Protein AF-A0A2E8U8K8-F1 (afdb_monomer)

Secondary structure (DSSP, 8-state):
---------------SSHHHHHHHHHHHHHHHHHHHHHHHHHHHHHHHHHTTSS-HHHHTSPPPHHHHHHHHHHHHHHHHHHHHGGGT------S--

Structure (mmCIF, N/CA/C/O backbone):
data_AF-A0A2E8U8K8-F1
#
_entry.id   AF-A0A2E8U8K8-F1
#
loop_
_atom_site.group_PDB
_atom_site.id
_atom_site.type_symbol
_atom_site.label_atom_id
_atom_site.label_alt_id
_atom_site.label_comp_id
_atom_site.label_asym_id
_atom_site.label_entity_id
_atom_site.label_seq_id
_atom_site.pdbx_PDB_ins_code
_atom_site.Cartn_x
_atom_site.Cartn_y
_atom_site.Cartn_z
_atom_site.occupancy
_atom_site.B_iso_or_equiv
_atom_site.auth_seq_id
_atom_site.auth_comp_id
_atom_site.auth_asym_id
_atom_site.auth_atom_id
_atom_site.pdbx_PDB_model_num
ATOM 1 N N . MET A 1 1 ? 17.639 -41.175 -16.776 1.00 39.81 1 MET A N 1
ATOM 2 C CA . MET A 1 1 ? 18.263 -39.875 -16.456 1.00 39.81 1 MET A CA 1
ATOM 3 C C . MET A 1 1 ? 17.479 -38.840 -17.248 1.00 39.81 1 MET A C 1
ATOM 5 O O . MET A 1 1 ? 17.801 -38.583 -18.397 1.00 39.81 1 MET A O 1
ATOM 9 N N . GLU A 1 2 ? 16.339 -38.408 -16.706 1.00 40.66 2 GLU A N 1
ATOM 10 C CA . GLU A 1 2 ? 15.450 -37.456 -17.380 1.00 40.66 2 GLU A CA 1
ATOM 11 C C . GLU A 1 2 ? 16.049 -36.059 -17.270 1.00 40.66 2 GLU A C 1
ATOM 13 O O . GLU A 1 2 ? 16.239 -35.513 -16.181 1.00 40.66 2 GLU A O 1
ATOM 18 N N . THR A 1 3 ? 16.407 -35.507 -18.421 1.00 42.56 3 THR A N 1
ATOM 19 C CA . THR A 1 3 ? 16.831 -34.127 -18.594 1.00 42.56 3 THR A CA 1
ATOM 20 C C . THR A 1 3 ? 15.676 -33.217 -18.194 1.00 42.56 3 THR A C 1
ATOM 22 O O . THR A 1 3 ? 14.700 -33.062 -18.924 1.00 42.56 3 THR A O 1
ATOM 25 N N . LYS A 1 4 ? 15.800 -32.619 -17.005 1.00 45.91 4 LYS A N 1
ATOM 26 C CA . LYS A 1 4 ? 15.042 -31.445 -16.567 1.00 45.91 4 LYS A CA 1
ATOM 27 C C . LYS A 1 4 ? 15.133 -30.391 -17.673 1.00 45.91 4 LYS A C 1
ATOM 29 O O . LYS A 1 4 ? 16.108 -29.648 -17.745 1.00 45.91 4 LYS A O 1
ATOM 34 N N . ASN A 1 5 ? 14.123 -30.335 -18.533 1.00 48.88 5 ASN A N 1
ATOM 35 C CA . ASN A 1 5 ? 13.868 -29.171 -19.359 1.00 48.88 5 ASN A CA 1
ATOM 36 C C . ASN A 1 5 ? 13.309 -28.127 -18.391 1.00 48.88 5 ASN A C 1
ATOM 38 O O . ASN A 1 5 ? 12.100 -28.013 -18.188 1.00 48.88 5 ASN A O 1
ATOM 42 N N . ILE A 1 6 ? 14.223 -27.479 -17.663 1.00 49.44 6 ILE A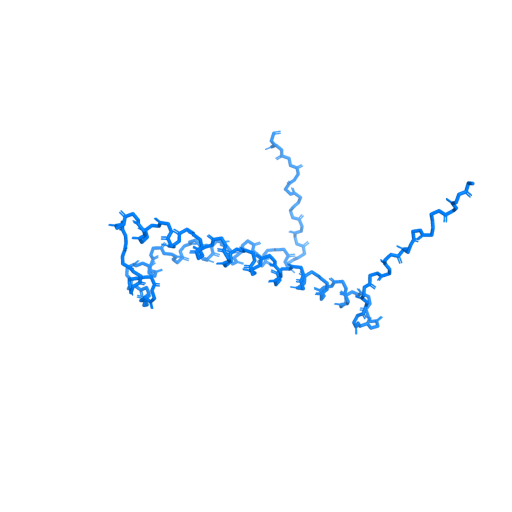 N 1
ATOM 43 C CA . ILE A 1 6 ? 13.939 -26.207 -17.024 1.00 49.44 6 ILE A CA 1
ATOM 44 C C . ILE A 1 6 ? 13.562 -25.344 -18.214 1.00 49.44 6 ILE A C 1
ATOM 46 O O . ILE A 1 6 ? 14.431 -24.931 -18.976 1.00 49.44 6 ILE A O 1
ATOM 50 N N . LEU A 1 7 ? 12.259 -25.174 -18.429 1.00 50.12 7 LEU A N 1
ATOM 51 C CA . LEU A 1 7 ? 11.752 -23.996 -19.094 1.00 50.12 7 LEU A CA 1
ATOM 52 C C . LEU A 1 7 ? 12.480 -22.859 -18.385 1.00 50.12 7 LEU A C 1
ATOM 54 O O . LEU A 1 7 ? 12.167 -22.539 -17.238 1.00 50.12 7 LEU A O 1
ATOM 58 N N . GLU A 1 8 ? 13.540 -22.347 -19.010 1.00 51.22 8 GLU A N 1
ATOM 59 C CA . GLU A 1 8 ? 13.961 -20.981 -18.794 1.00 51.22 8 GLU A CA 1
ATOM 60 C C . GLU A 1 8 ? 12.657 -20.221 -18.955 1.00 51.22 8 GLU A C 1
ATOM 62 O O . GLU A 1 8 ? 12.132 -20.122 -20.067 1.00 51.22 8 GLU A O 1
ATOM 67 N N . ASN A 1 9 ? 12.035 -19.860 -17.829 1.00 51.88 9 ASN 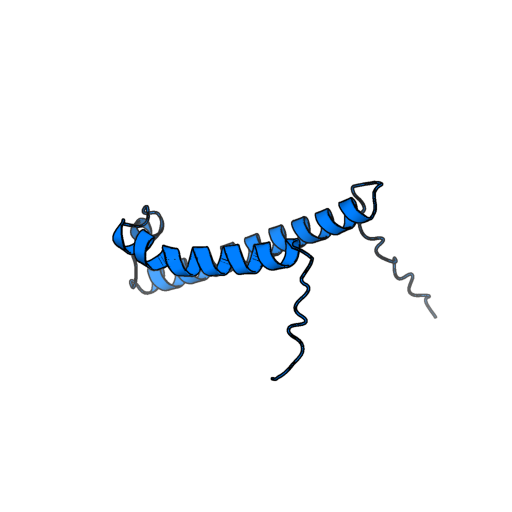A N 1
ATOM 68 C CA . ASN A 1 9 ? 10.875 -18.996 -17.816 1.00 51.88 9 ASN A CA 1
ATOM 69 C C . ASN A 1 9 ? 11.404 -17.708 -18.422 1.00 51.88 9 ASN A C 1
ATOM 71 O O . ASN A 1 9 ? 11.947 -16.869 -17.708 1.00 51.88 9 ASN A O 1
ATOM 75 N N . LYS A 1 10 ? 11.353 -17.617 -19.754 1.00 57.66 10 LYS A N 1
ATOM 76 C CA . LYS A 1 10 ? 11.635 -16.393 -20.473 1.00 57.66 10 LYS A CA 1
ATOM 77 C C . LYS A 1 10 ? 10.712 -15.391 -19.826 1.00 57.66 10 LYS A C 1
ATOM 79 O O . LYS A 1 10 ? 9.494 -15.579 -19.862 1.00 57.66 10 LYS A O 1
ATOM 84 N N . GLU A 1 11 ? 11.317 -14.423 -19.147 1.00 65.06 11 GLU A N 1
ATOM 85 C CA . GLU A 1 11 ? 10.587 -13.316 -18.564 1.00 65.06 11 GLU A CA 1
ATOM 86 C C . GLU A 1 11 ? 9.615 -12.818 -19.628 1.00 65.06 11 GLU A C 1
ATOM 88 O O . GLU A 1 11 ? 9.971 -12.676 -20.803 1.00 65.06 11 GLU A O 1
ATOM 93 N N . GLN A 1 12 ? 8.349 -12.689 -19.245 1.00 74.81 12 GLN A N 1
ATOM 94 C CA . GLN A 1 12 ? 7.344 -12.203 -20.166 1.00 74.81 12 GLN A CA 1
ATOM 95 C C . GLN A 1 12 ? 7.720 -10.770 -20.534 1.00 74.81 12 GLN A C 1
ATOM 97 O O . GLN A 1 12 ? 7.681 -9.892 -19.677 1.00 74.81 12 GLN A O 1
ATOM 102 N N . THR A 1 13 ? 8.074 -10.552 -21.799 1.00 81.69 13 THR A N 1
ATOM 103 C CA . THR A 1 13 ? 8.368 -9.219 -22.314 1.00 81.69 13 THR A CA 1
ATOM 104 C C . THR A 1 13 ? 7.107 -8.604 -22.914 1.00 81.69 13 THR A C 1
ATOM 106 O O . THR A 1 13 ? 6.322 -9.254 -23.611 1.00 81.69 13 THR A O 1
ATOM 109 N N . PHE A 1 14 ? 6.890 -7.333 -22.611 1.00 82.81 14 PHE A N 1
ATOM 110 C CA . PHE A 1 14 ? 5.771 -6.508 -23.057 1.00 82.81 14 PHE A CA 1
ATOM 111 C C . PHE A 1 14 ? 6.223 -5.470 -24.090 1.00 82.81 14 PHE A C 1
ATOM 113 O O . PHE A 1 14 ? 5.450 -5.095 -24.975 1.00 82.81 14 PHE A O 1
ATOM 120 N N . PHE A 1 15 ? 7.482 -5.031 -24.016 1.00 91.56 15 PHE A N 1
ATOM 121 C CA . PHE A 1 15 ? 8.061 -4.001 -24.870 1.00 91.56 15 PHE A CA 1
ATOM 122 C C . PHE A 1 15 ? 9.349 -4.477 -25.550 1.00 91.56 15 PHE A C 1
ATOM 124 O O . PHE A 1 15 ? 10.072 -5.335 -25.057 1.00 91.56 15 PHE A O 1
ATOM 131 N N . LYS A 1 16 ? 9.642 -3.893 -26.721 1.00 90.38 16 LYS A N 1
ATOM 132 C CA . LYS A 1 16 ? 10.902 -4.136 -27.448 1.00 90.38 16 LYS A CA 1
ATOM 133 C C . LYS A 1 16 ? 12.091 -3.397 -26.834 1.00 90.38 16 LYS A C 1
ATOM 135 O O . LYS A 1 16 ? 13.221 -3.842 -26.989 1.00 90.38 16 LYS A O 1
ATOM 140 N N . ASP A 1 17 ? 11.836 -2.247 -26.214 1.00 94.31 17 ASP A N 1
ATOM 141 C CA . ASP A 1 17 ? 12.856 -1.504 -25.482 1.00 94.31 17 ASP A CA 1
ATOM 142 C C . ASP A 1 17 ? 13.089 -2.196 -24.138 1.00 94.31 17 ASP A C 1
ATOM 144 O O . ASP A 1 17 ? 12.194 -2.237 -23.296 1.00 94.31 17 ASP A O 1
ATOM 148 N N . GLU A 1 18 ? 14.282 -2.756 -23.945 1.00 88.50 18 GLU A N 1
ATOM 149 C CA . GLU A 1 18 ? 14.593 -3.542 -22.750 1.00 88.50 18 GLU A CA 1
ATOM 150 C C . GLU A 1 18 ? 14.569 -2.719 -21.455 1.00 88.50 18 GLU A C 1
ATOM 152 O O . GLU A 1 18 ? 14.301 -3.257 -20.381 1.00 88.50 18 GLU A O 1
ATOM 157 N N . ALA A 1 19 ? 14.887 -1.423 -21.515 1.00 87.81 19 ALA A N 1
ATOM 158 C CA . ALA A 1 19 ? 14.865 -0.574 -20.330 1.00 87.81 19 ALA A CA 1
ATOM 159 C C . ALA A 1 19 ? 13.421 -0.289 -19.904 1.00 87.81 19 ALA A C 1
ATOM 161 O O . ALA A 1 19 ? 13.106 -0.376 -18.715 1.00 87.81 19 ALA A O 1
ATOM 162 N N . LEU A 1 20 ? 12.545 -0.014 -20.874 1.00 89.12 20 LEU A N 1
ATOM 163 C CA . LEU A 1 20 ? 11.112 0.135 -20.647 1.00 89.12 20 LEU A CA 1
ATOM 164 C C . LEU A 1 20 ? 10.486 -1.170 -20.148 1.00 89.12 20 LEU A C 1
ATOM 166 O O . LEU A 1 20 ? 9.690 -1.143 -19.213 1.00 89.12 20 LEU A O 1
ATOM 170 N N . ASP 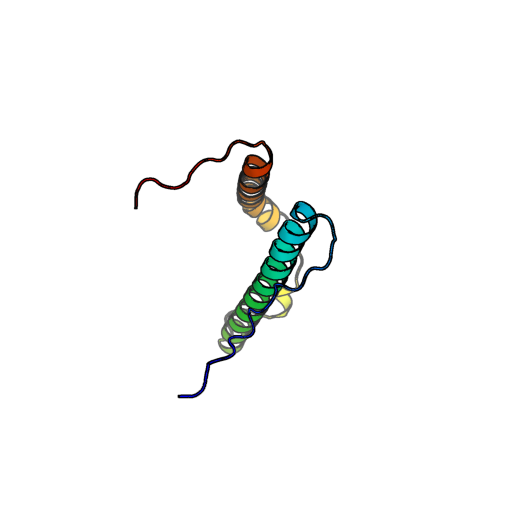A 1 21 ? 10.875 -2.303 -20.731 1.00 87.69 21 ASP A N 1
ATOM 171 C CA . ASP A 1 21 ? 10.354 -3.613 -20.355 1.00 87.69 21 ASP A CA 1
ATOM 172 C C . ASP A 1 21 ? 10.706 -3.981 -18.908 1.00 87.69 21 ASP A C 1
ATOM 174 O O . ASP A 1 21 ? 9.828 -4.335 -18.120 1.00 87.69 21 ASP A O 1
ATOM 178 N N . ARG A 1 22 ? 11.965 -3.762 -18.499 1.00 84.12 22 ARG A N 1
ATOM 179 C CA . ARG A 1 22 ? 12.391 -3.943 -17.101 1.00 84.12 22 ARG A CA 1
ATOM 180 C C . ARG A 1 22 ? 11.667 -3.003 -16.143 1.00 84.12 22 ARG A C 1
ATOM 182 O O . ARG A 1 22 ? 11.240 -3.434 -15.074 1.00 84.12 22 ARG A O 1
ATOM 189 N N . ALA A 1 23 ? 11.517 -1.727 -16.508 1.00 87.69 23 ALA A N 1
ATOM 190 C CA . ALA A 1 23 ? 10.780 -0.770 -15.686 1.00 87.69 23 ALA A CA 1
ATOM 191 C C . ALA A 1 23 ? 9.319 -1.208 -15.503 1.00 87.69 23 ALA A C 1
ATOM 193 O O . ALA A 1 23 ? 8.786 -1.146 -14.395 1.00 87.69 23 ALA A O 1
ATOM 194 N N . PHE A 1 24 ? 8.691 -1.716 -16.563 1.00 87.31 24 PHE A N 1
ATOM 195 C CA . PHE A 1 24 ? 7.338 -2.251 -16.499 1.00 87.31 24 PHE A CA 1
ATOM 196 C C . PHE A 1 24 ? 7.253 -3.524 -15.647 1.00 87.31 24 PHE A C 1
ATOM 198 O O . PHE A 1 24 ? 6.345 -3.642 -14.828 1.00 87.31 24 PHE A O 1
ATOM 205 N N . GLY A 1 25 ? 8.230 -4.431 -15.747 1.00 85.31 25 GLY A N 1
ATOM 206 C CA . GLY A 1 25 ? 8.339 -5.597 -14.864 1.00 85.31 25 GLY A CA 1
ATOM 207 C C . GLY A 1 25 ? 8.367 -5.212 -13.379 1.00 85.31 25 GLY A C 1
ATOM 208 O O . GLY A 1 25 ? 7.639 -5.794 -12.574 1.00 85.31 25 GLY A O 1
ATOM 209 N N . VAL A 1 26 ? 9.116 -4.162 -13.020 1.00 88.06 26 VAL A N 1
ATOM 210 C CA . VAL A 1 26 ? 9.120 -3.607 -11.654 1.00 88.06 26 VAL A CA 1
ATOM 211 C C . VAL A 1 26 ? 7.746 -3.052 -11.267 1.00 88.06 26 VAL A C 1
ATOM 213 O O . VAL A 1 26 ? 7.283 -3.312 -10.158 1.00 88.06 26 VAL A O 1
ATOM 216 N N . VAL A 1 27 ? 7.057 -2.333 -12.160 1.00 90.44 27 VAL A N 1
ATOM 217 C CA . VAL A 1 27 ? 5.6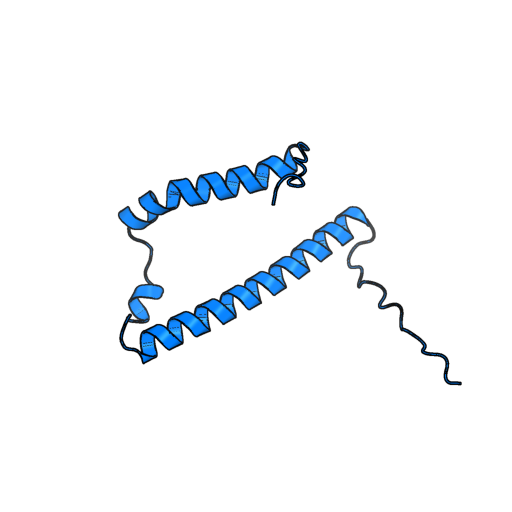91 -1.832 -11.904 1.00 90.44 27 VAL A CA 1
ATOM 218 C C . VAL A 1 27 ? 4.716 -2.982 -11.638 1.00 90.44 27 VAL A C 1
ATOM 220 O O . VAL A 1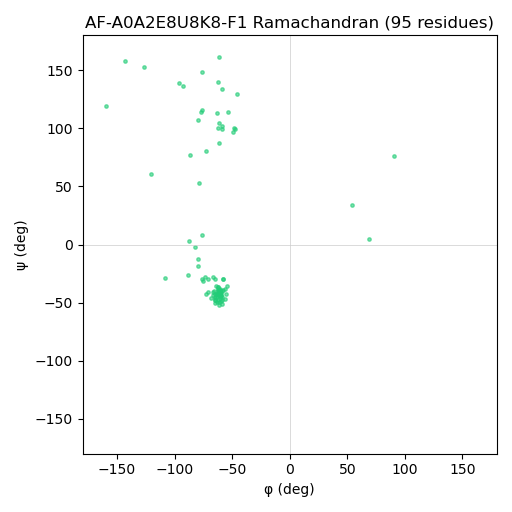 27 ? 3.929 -2.905 -10.696 1.00 90.44 27 VAL A O 1
ATOM 223 N N . MET A 1 28 ? 4.784 -4.064 -12.416 1.00 88.19 28 MET A N 1
ATOM 224 C CA . MET A 1 28 ? 3.927 -5.241 -12.228 1.00 88.19 28 MET A CA 1
ATOM 225 C C . MET A 1 28 ? 4.213 -5.962 -10.904 1.00 88.19 28 MET A C 1
ATOM 227 O O . MET A 1 28 ? 3.278 -6.372 -10.207 1.00 88.19 28 MET A O 1
ATOM 231 N N . ALA A 1 29 ? 5.488 -6.069 -10.517 1.00 87.81 29 ALA A N 1
ATOM 232 C CA . ALA A 1 29 ? 5.872 -6.595 -9.210 1.00 87.81 29 ALA A CA 1
ATOM 233 C C . ALA A 1 29 ? 5.321 -5.713 -8.076 1.00 87.81 29 ALA A C 1
ATOM 235 O O . ALA A 1 29 ? 4.664 -6.217 -7.168 1.00 87.81 29 ALA A O 1
ATOM 236 N N . LEU A 1 30 ? 5.483 -4.389 -8.170 1.00 91.88 30 LEU A N 1
ATOM 237 C CA . LEU A 1 30 ? 4.937 -3.446 -7.190 1.00 91.88 30 LEU A CA 1
ATOM 238 C C . LEU A 1 30 ? 3.409 -3.521 -7.098 1.00 91.88 30 LEU A C 1
ATOM 240 O O . LEU A 1 30 ? 2.872 -3.502 -5.996 1.00 91.88 30 LEU A O 1
ATOM 244 N N . ALA A 1 31 ? 2.697 -3.649 -8.220 1.00 90.44 31 ALA A N 1
ATOM 245 C CA . ALA A 1 31 ? 1.243 -3.812 -8.217 1.00 90.44 31 ALA A CA 1
ATOM 246 C C . ALA A 1 31 ? 0.806 -5.081 -7.462 1.00 90.44 31 ALA A C 1
ATOM 248 O O . ALA A 1 31 ? -0.183 -5.058 -6.726 1.00 90.44 31 ALA A O 1
ATOM 249 N N . THR A 1 32 ? 1.570 -6.167 -7.604 1.00 91.75 32 THR A N 1
ATOM 250 C CA . THR A 1 32 ? 1.344 -7.417 -6.866 1.00 91.75 32 THR A CA 1
ATOM 251 C C . THR A 1 32 ? 1.556 -7.214 -5.368 1.00 91.75 32 THR A C 1
ATOM 253 O O . THR A 1 32 ? 0.682 -7.555 -4.571 1.00 91.75 32 THR A O 1
ATOM 256 N N . GLU A 1 33 ? 2.662 -6.579 -4.977 1.00 95.25 33 GLU A N 1
ATOM 257 C CA . GLU A 1 33 ? 2.945 -6.272 -3.571 1.00 95.25 33 GLU A CA 1
ATOM 258 C C . GLU A 1 33 ? 1.895 -5.335 -2.955 1.00 95.25 33 GLU A C 1
ATOM 260 O O . GLU A 1 33 ? 1.451 -5.554 -1.829 1.00 95.25 33 GLU A O 1
ATOM 265 N N . VAL A 1 34 ? 1.409 -4.336 -3.702 1.00 96.19 34 VAL A N 1
ATOM 266 C CA . VAL A 1 34 ? 0.306 -3.459 -3.267 1.00 96.19 34 VAL A CA 1
ATOM 267 C C . VAL A 1 34 ? -0.958 -4.268 -2.982 1.00 96.19 34 VAL A C 1
ATOM 269 O O . VAL A 1 34 ? -1.639 -4.019 -1.984 1.00 96.19 34 VAL A O 1
ATOM 272 N N . TYR A 1 35 ? -1.277 -5.259 -3.818 1.00 94.56 35 TYR A N 1
ATOM 273 C CA . TYR A 1 35 ? -2.424 -6.128 -3.567 1.00 94.56 35 TYR A CA 1
ATOM 274 C C . TYR A 1 35 ? -2.235 -6.974 -2.301 1.00 94.56 35 TYR A C 1
ATOM 276 O O . TYR A 1 35 ? -3.155 -7.064 -1.487 1.00 94.56 35 TYR A O 1
ATOM 284 N N . VAL A 1 36 ? -1.042 -7.539 -2.090 1.00 96.50 36 VAL A N 1
ATOM 285 C CA . VAL A 1 36 ? -0.709 -8.298 -0.871 1.00 96.50 36 VAL A CA 1
ATOM 286 C C . VAL A 1 36 ? -0.824 -7.418 0.376 1.00 96.50 36 VAL A C 1
ATOM 288 O O . VAL A 1 36 ? -1.417 -7.835 1.373 1.00 96.50 36 VAL A O 1
ATOM 291 N N . LEU A 1 37 ? -0.311 -6.186 0.329 1.00 96.75 37 LEU A N 1
ATOM 292 C CA . LEU A 1 37 ? -0.447 -5.222 1.424 1.00 96.75 37 LEU A CA 1
ATOM 293 C C . LEU A 1 37 ? -1.917 -4.907 1.714 1.00 96.75 37 LEU A C 1
ATOM 295 O O . LEU A 1 37 ? -2.322 -4.922 2.876 1.00 96.75 37 LEU A O 1
ATOM 299 N N . ARG A 1 38 ? -2.733 -4.705 0.673 1.00 95.88 38 ARG A N 1
ATOM 300 C CA . ARG A 1 38 ? -4.177 -4.476 0.812 1.00 95.88 38 ARG A CA 1
ATOM 301 C C . ARG A 1 38 ? -4.893 -5.668 1.449 1.00 95.88 38 ARG A C 1
ATOM 303 O O . ARG A 1 38 ? -5.784 -5.464 2.268 1.00 95.88 38 ARG A O 1
ATOM 310 N N . ASP A 1 39 ? -4.532 -6.897 1.092 1.00 96.81 39 ASP A N 1
ATOM 311 C CA . ASP A 1 39 ? -5.138 -8.097 1.681 1.00 96.81 39 ASP A CA 1
ATOM 312 C C . ASP A 1 39 ? -4.782 -8.240 3.169 1.00 96.81 39 ASP A C 1
ATOM 314 O O . ASP A 1 39 ? -5.654 -8.451 4.016 1.00 96.81 39 ASP A O 1
ATOM 318 N N . ARG A 1 40 ? -3.512 -7.999 3.515 1.00 97.25 40 ARG A N 1
ATOM 319 C CA . ARG A 1 40 ? -3.053 -7.965 4.912 1.00 97.25 40 ARG A CA 1
ATOM 320 C C . ARG A 1 40 ? -3.740 -6.869 5.721 1.00 97.25 40 ARG A C 1
ATOM 322 O O . ARG A 1 40 ? -4.104 -7.115 6.869 1.00 97.25 40 ARG A O 1
ATOM 329 N N . GLN A 1 41 ? -3.932 -5.690 5.133 1.00 95.50 41 GLN A N 1
ATOM 330 C CA . GLN A 1 41 ? -4.660 -4.594 5.765 1.00 95.50 41 GLN A CA 1
ATOM 331 C C . GLN A 1 41 ? -6.111 -5.000 6.058 1.00 95.50 41 GLN A C 1
ATOM 333 O O . GLN A 1 41 ? -6.534 -4.918 7.207 1.00 95.50 41 GLN A O 1
ATOM 338 N N . LYS A 1 42 ? -6.835 -5.558 5.079 1.00 94.19 42 LYS A N 1
ATOM 339 C CA . LYS A 1 42 ? -8.205 -6.064 5.292 1.00 94.19 42 LYS A CA 1
ATOM 340 C C . LYS A 1 42 ? -8.279 -7.128 6.384 1.00 94.19 42 LYS A C 1
ATOM 342 O O . LYS A 1 42 ? -9.229 -7.156 7.164 1.00 94.19 42 LYS A O 1
ATOM 347 N N . ALA A 1 43 ? -7.293 -8.024 6.445 1.00 96.06 43 ALA A N 1
ATOM 348 C CA . ALA A 1 43 ? -7.231 -9.035 7.493 1.00 96.06 43 ALA A CA 1
ATOM 349 C C . ALA A 1 43 ? -7.071 -8.397 8.883 1.00 96.06 43 ALA A C 1
ATOM 351 O O . ALA A 1 43 ? -7.752 -8.816 9.819 1.00 96.06 43 ALA A O 1
ATOM 352 N N . LEU A 1 44 ? -6.218 -7.375 9.011 1.00 96.31 44 LEU A N 1
ATOM 353 C CA . LEU A 1 44 ? -6.042 -6.620 10.251 1.00 96.31 44 LEU A CA 1
ATOM 354 C C . LEU A 1 44 ? -7.332 -5.895 10.656 1.00 96.31 44 LEU A C 1
ATOM 356 O O . LEU A 1 44 ? -7.775 -6.042 11.792 1.00 96.31 44 LEU A O 1
ATOM 360 N N . GLU A 1 45 ? -7.954 -5.167 9.730 1.00 94.31 45 GLU A N 1
ATOM 361 C CA . GLU A 1 45 ? -9.212 -4.445 9.960 1.00 94.31 45 GLU A CA 1
ATOM 362 C C . GLU A 1 45 ? -10.311 -5.396 10.447 1.00 94.31 45 GLU A C 1
ATOM 364 O O . GLU A 1 45 ? -10.948 -5.139 11.469 1.00 94.31 45 GLU A O 1
ATOM 369 N N . ARG A 1 46 ? -10.467 -6.554 9.790 1.00 94.00 46 ARG A N 1
ATOM 370 C CA . ARG A 1 46 ? -11.434 -7.581 10.195 1.00 94.00 46 ARG A CA 1
ATOM 371 C C . ARG A 1 46 ? -11.168 -8.099 11.611 1.00 94.00 46 ARG A C 1
ATOM 373 O O . ARG A 1 46 ? -12.103 -8.192 12.396 1.00 94.00 46 ARG A O 1
ATOM 380 N N . LEU A 1 47 ? -9.911 -8.381 11.964 1.00 96.75 47 LEU A N 1
ATOM 381 C CA . LEU A 1 47 ? -9.545 -8.841 13.312 1.00 96.75 47 LEU A CA 1
ATOM 382 C C . LEU A 1 47 ? -9.817 -7.785 14.395 1.00 96.75 47 LEU A C 1
ATOM 384 O O . LEU A 1 47 ? -10.182 -8.138 15.517 1.00 96.75 47 LEU A O 1
ATOM 388 N N . LEU A 1 48 ? -9.626 -6.499 14.088 1.00 96.12 48 LEU A N 1
ATOM 389 C CA . LEU A 1 48 ? -9.906 -5.403 15.020 1.00 96.12 48 LEU A CA 1
ATOM 390 C C . LEU A 1 48 ? -11.415 -5.210 15.223 1.00 96.12 48 LEU A C 1
ATOM 392 O O . LEU A 1 48 ? -11.854 -5.036 16.362 1.00 96.12 48 LEU A O 1
ATOM 396 N N . VAL A 1 49 ? -12.204 -5.313 14.149 1.00 94.88 49 VAL A N 1
ATOM 397 C CA . VAL A 1 49 ? -13.675 -5.275 14.209 1.00 94.88 49 VAL A CA 1
ATOM 398 C C . VAL A 1 49 ? -14.227 -6.485 14.969 1.00 94.88 49 VAL A C 1
ATOM 400 O O . VAL A 1 49 ? -15.045 -6.311 15.865 1.00 94.88 49 VAL A O 1
ATOM 403 N N . GLU A 1 50 ? -13.744 -7.703 14.697 1.00 95.69 50 GLU A N 1
ATOM 404 C CA . GLU A 1 50 ? -14.149 -8.927 15.417 1.00 95.69 50 GLU A CA 1
ATOM 405 C C . GLU A 1 50 ? -13.891 -8.833 16.931 1.00 95.69 50 GLU A C 1
ATOM 407 O O . GLU A 1 50 ? -14.613 -9.424 17.735 1.00 95.69 50 GLU A O 1
ATOM 412 N N . LYS A 1 51 ? -12.870 -8.069 17.334 1.00 96.50 51 LYS A N 1
ATOM 413 C CA . LYS A 1 51 ? -12.546 -7.789 18.739 1.00 96.50 51 LYS A CA 1
ATOM 414 C C . LYS A 1 51 ? -13.286 -6.578 19.314 1.00 96.50 51 LYS A C 1
ATOM 416 O O . LYS A 1 51 ? -13.046 -6.242 20.471 1.00 96.50 51 LYS A O 1
ATOM 421 N N . ASN A 1 52 ? -14.175 -5.950 18.544 1.00 94.62 52 ASN A N 1
ATOM 422 C CA . ASN A 1 52 ? -14.896 -4.722 18.890 1.00 94.62 52 ASN A CA 1
ATOM 423 C C . ASN A 1 52 ? -13.961 -3.563 19.296 1.00 94.62 52 ASN A C 1
ATOM 425 O O . ASN A 1 52 ? -14.293 -2.782 20.184 1.00 94.62 52 ASN A O 1
ATOM 429 N N . LEU A 1 53 ? -12.771 -3.469 18.686 1.00 95.75 53 LEU A N 1
ATOM 430 C CA . LEU A 1 53 ? -11.802 -2.398 18.964 1.00 95.75 53 LEU A CA 1
ATOM 431 C C . LEU A 1 53 ? -12.015 -1.162 18.088 1.00 95.75 53 LEU A C 1
ATOM 433 O O . LEU A 1 53 ? -11.632 -0.064 18.483 1.00 95.75 53 LEU A O 1
ATOM 437 N N . ILE A 1 54 ? -12.595 -1.347 16.902 1.00 92.94 54 ILE A N 1
ATOM 438 C CA . ILE A 1 54 ? -12.903 -0.286 15.942 1.00 92.94 54 ILE A CA 1
ATOM 439 C C . ILE A 1 54 ? -14.232 -0.583 15.248 1.00 92.94 54 ILE A C 1
ATOM 441 O O . ILE A 1 54 ? -14.642 -1.741 15.144 1.00 92.94 54 ILE A O 1
ATOM 445 N N . GLU A 1 55 ? -14.860 0.459 14.712 1.00 89.88 55 GLU A N 1
ATOM 446 C CA . GLU A 1 55 ? -15.975 0.335 13.777 1.00 89.88 55 GLU A CA 1
ATOM 447 C C . GLU A 1 55 ? -15.464 0.442 12.340 1.00 89.88 55 GLU A C 1
ATOM 449 O O . GLU A 1 55 ? -14.615 1.279 12.029 1.00 89.88 55 GLU A O 1
ATOM 454 N N . PHE A 1 56 ? -16.001 -0.389 11.447 1.00 85.62 56 PHE A N 1
ATOM 455 C CA . PHE A 1 56 ? -15.585 -0.398 10.044 1.00 85.62 56 PHE A CA 1
ATOM 456 C C . PHE A 1 56 ? -15.868 0.943 9.343 1.00 85.62 56 PHE A C 1
ATOM 458 O O . PHE A 1 56 ? -15.044 1.425 8.575 1.00 85.62 56 PHE A O 1
ATOM 465 N N . SER A 1 57 ? -16.985 1.598 9.671 1.00 86.56 57 SER A N 1
ATOM 466 C CA . SER A 1 57 ? -17.349 2.926 9.153 1.00 86.56 57 SER A CA 1
ATOM 467 C C . SER A 1 57 ? -16.303 4.005 9.444 1.00 86.56 57 SER A C 1
ATOM 469 O O . SER A 1 57 ? -16.145 4.937 8.658 1.00 86.56 57 SER A O 1
ATOM 471 N N . THR A 1 58 ? -15.563 3.877 10.546 1.00 85.38 58 THR A N 1
ATOM 472 C CA . THR A 1 58 ? -14.495 4.817 10.906 1.00 85.38 58 THR A CA 1
ATOM 473 C C . THR A 1 58 ? -13.286 4.678 9.981 1.00 85.38 58 THR A C 1
ATOM 475 O O . THR A 1 58 ? -12.610 5.667 9.721 1.00 85.38 58 THR A O 1
ATOM 478 N N . LEU A 1 59 ? -13.029 3.480 9.444 1.00 84.25 59 LEU A N 1
ATOM 479 C CA . LEU A 1 59 ? -11.931 3.235 8.502 1.00 84.25 59 LEU A CA 1
ATOM 480 C C . LEU A 1 59 ? -12.217 3.778 7.096 1.00 84.25 59 LEU A C 1
ATOM 482 O O . LEU A 1 59 ? -11.292 4.204 6.412 1.00 84.25 59 LEU A O 1
ATOM 486 N N . ASP A 1 60 ? -13.485 3.790 6.680 1.00 82.81 60 ASP A N 1
ATOM 487 C CA . ASP 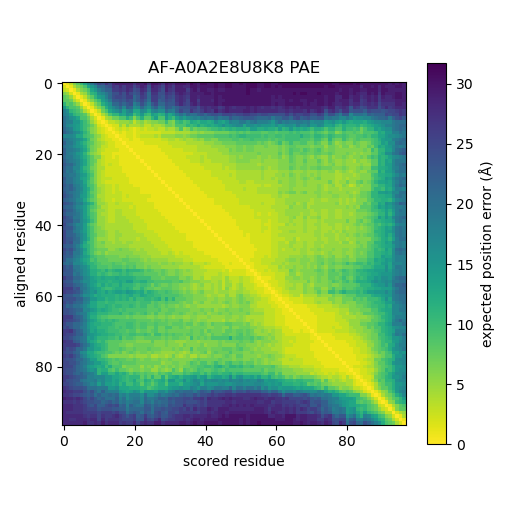A 1 60 ? -13.916 4.316 5.373 1.00 82.81 60 ASP A CA 1
ATOM 488 C C . ASP A 1 60 ? -14.086 5.848 5.360 1.00 82.81 60 ASP A C 1
ATOM 490 O O . ASP A 1 60 ? -14.422 6.445 4.334 1.00 82.81 60 ASP A O 1
ATOM 494 N N . SER A 1 61 ? -13.879 6.502 6.502 1.00 87.00 61 SER A N 1
ATOM 495 C CA . SER A 1 61 ? -14.041 7.947 6.639 1.00 87.00 61 SER A CA 1
ATOM 496 C C . SER A 1 61 ? -12.861 8.709 6.030 1.00 87.00 61 SER A C 1
ATOM 498 O O . SER A 1 61 ? -11.717 8.256 6.059 1.00 87.00 61 SER A O 1
ATOM 500 N N . GLU A 1 62 ? -13.116 9.910 5.502 1.00 86.94 62 GLU A N 1
ATOM 501 C CA . GLU A 1 62 ? -12.012 10.790 5.119 1.00 86.94 62 GLU A CA 1
ATOM 502 C C . GLU A 1 62 ? -11.171 11.169 6.350 1.00 86.94 62 GLU A C 1
ATOM 504 O O . GLU A 1 62 ? -11.746 11.507 7.389 1.00 86.94 62 GLU A O 1
ATOM 509 N N . PRO A 1 63 ? -9.829 11.216 6.229 1.00 87.69 63 PRO A N 1
ATOM 510 C CA . PRO A 1 63 ? -8.980 11.695 7.309 1.00 87.69 63 PRO A CA 1
ATOM 511 C C . PRO A 1 63 ? -9.342 13.133 7.681 1.00 87.69 63 PRO A C 1
ATOM 513 O O . PRO A 1 63 ? -9.465 14.004 6.803 1.00 87.69 63 PRO A O 1
ATOM 516 N N . SER A 1 64 ? -9.453 13.388 8.981 1.00 91.00 64 SER A N 1
ATOM 517 C CA . SER A 1 64 ? -9.660 14.720 9.544 1.00 91.00 64 SER A CA 1
ATOM 518 C C . SER A 1 64 ? -8.503 15.662 9.204 1.00 91.00 64 SER A C 1
ATOM 520 O O . SER A 1 64 ? -7.396 15.237 8.872 1.00 91.00 64 SER A O 1
ATOM 522 N N . GLU A 1 65 ? -8.725 16.973 9.321 1.00 92.31 65 GLU A N 1
ATOM 523 C CA . GLU A 1 65 ? -7.662 17.964 9.106 1.00 92.31 65 GLU A CA 1
ATOM 524 C C . GLU A 1 65 ? -6.454 17.720 10.024 1.00 92.31 65 GLU A C 1
ATOM 526 O O . GLU A 1 65 ? -5.310 17.808 9.579 1.00 92.31 65 GLU A O 1
ATOM 531 N N . LYS A 1 66 ? -6.706 17.320 11.276 1.00 92.50 66 LYS A N 1
ATOM 532 C CA . LYS A 1 66 ? -5.659 16.962 12.235 1.00 92.50 66 LYS A CA 1
ATOM 533 C C . LYS A 1 66 ? -4.828 15.771 11.750 1.00 92.50 66 LYS A C 1
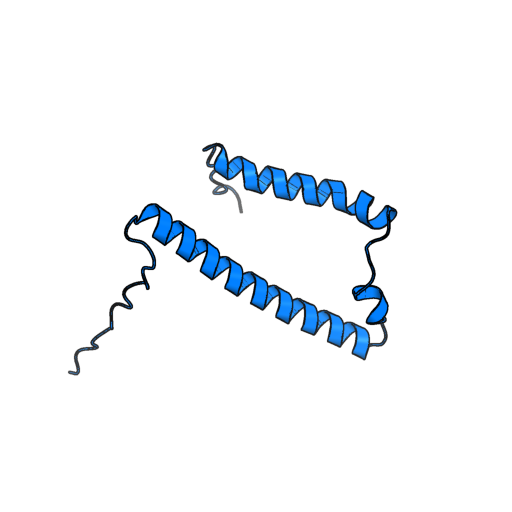ATOM 535 O O . LYS A 1 66 ? -3.609 15.886 11.681 1.00 92.50 66 LYS A O 1
ATOM 540 N N . GLU A 1 67 ? -5.469 14.667 11.366 1.00 90.44 67 GLU A N 1
ATOM 541 C CA . GLU A 1 67 ? -4.772 13.472 10.861 1.00 90.44 67 GLU A CA 1
ATOM 542 C C . GLU A 1 67 ? -4.002 13.773 9.572 1.00 90.44 67 GLU A C 1
ATOM 544 O O . GLU A 1 67 ? -2.870 13.321 9.391 1.00 90.44 67 GLU A O 1
ATOM 549 N N . ARG A 1 68 ? -4.574 14.603 8.687 1.00 88.69 68 ARG A N 1
ATOM 550 C CA . ARG A 1 68 ? -3.873 15.069 7.485 1.00 88.69 68 ARG A CA 1
ATOM 551 C C . ARG A 1 68 ? -2.599 15.804 7.867 1.00 88.69 68 ARG A C 1
ATOM 553 O O . ARG A 1 68 ? -1.554 15.431 7.346 1.00 88.69 68 ARG A O 1
ATOM 560 N N . ILE A 1 69 ? -2.669 16.781 8.776 1.00 92.44 69 ILE A N 1
ATOM 561 C CA . ILE A 1 69 ? -1.507 17.549 9.255 1.00 92.44 69 ILE A CA 1
ATOM 562 C C . ILE A 1 69 ? -0.456 16.630 9.887 1.00 92.44 69 ILE A C 1
ATOM 564 O O . ILE A 1 69 ? 0.722 16.752 9.555 1.00 92.44 69 ILE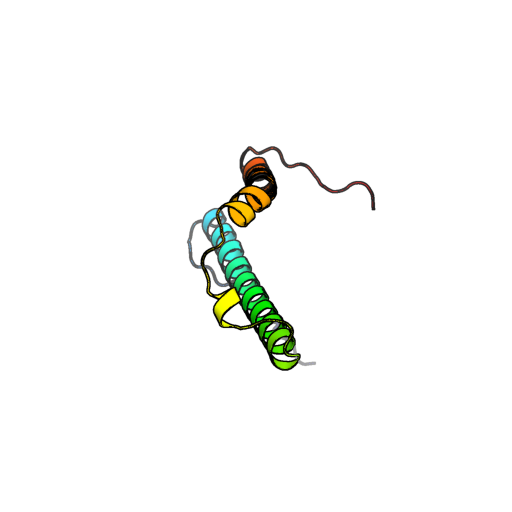 A O 1
ATOM 568 N N . GLU A 1 70 ? -0.867 15.686 10.734 1.00 91.50 70 GLU A N 1
ATOM 569 C CA . GLU A 1 70 ? 0.038 14.724 11.379 1.00 91.50 70 GLU A CA 1
ATOM 570 C C . GLU A 1 70 ? 0.752 13.827 10.352 1.00 91.50 70 GLU A C 1
ATOM 572 O O . GLU A 1 70 ? 1.944 13.560 10.489 1.00 91.50 70 GLU A O 1
ATOM 577 N N . SER A 1 71 ? 0.069 13.445 9.267 1.00 89.75 71 SER A N 1
ATOM 578 C CA . SER A 1 71 ? 0.653 12.643 8.179 1.00 89.75 71 SER A CA 1
ATOM 579 C C . SER A 1 71 ? 1.513 13.436 7.179 1.00 89.75 71 SER A C 1
ATOM 581 O O . SER A 1 71 ? 2.218 12.836 6.364 1.00 89.75 71 SER A O 1
ATOM 583 N N . LEU A 1 72 ? 1.467 14.779 7.192 1.00 90.25 72 LEU A N 1
ATOM 584 C CA . LEU A 1 72 ? 2.129 15.602 6.168 1.00 90.25 72 LEU A CA 1
ATOM 585 C C . LEU A 1 72 ? 3.638 15.377 6.128 1.00 90.25 72 LEU A C 1
ATOM 587 O O . LEU A 1 72 ? 4.206 15.289 5.037 1.00 90.25 72 LEU A O 1
ATOM 591 N N . GLN A 1 73 ? 4.272 15.321 7.300 1.00 88.56 73 GLN A N 1
ATOM 592 C CA . GLN A 1 73 ? 5.723 15.208 7.401 1.00 88.56 73 GLN A CA 1
ATOM 593 C C . GLN A 1 73 ? 6.203 13.840 6.910 1.00 88.56 73 GLN A C 1
ATOM 595 O O . GLN A 1 73 ? 7.099 13.786 6.072 1.00 88.56 73 GLN A O 1
ATOM 600 N N . ASP A 1 74 ? 5.545 12.761 7.338 1.00 89.75 74 ASP A N 1
ATOM 601 C CA . ASP A 1 74 ? 5.840 11.398 6.881 1.00 89.75 74 ASP A CA 1
ATOM 602 C C . ASP A 1 74 ? 5.686 11.269 5.357 1.00 89.75 74 ASP A C 1
ATOM 604 O O . ASP A 1 74 ? 6.605 10.847 4.651 1.00 89.75 74 ASP A O 1
ATOM 608 N N . ARG A 1 75 ? 4.571 11.766 4.804 1.00 87.62 75 ARG A N 1
ATOM 609 C CA . ARG A 1 75 ? 4.336 11.750 3.354 1.00 87.62 75 ARG A CA 1
ATOM 610 C C . ARG A 1 75 ? 5.393 12.543 2.584 1.00 87.62 75 ARG A C 1
ATOM 612 O O . ARG A 1 75 ? 5.790 12.134 1.487 1.00 87.62 75 ARG A O 1
ATOM 619 N N . LYS A 1 76 ? 5.828 13.684 3.125 1.00 87.75 76 LYS A N 1
ATOM 620 C CA . LYS A 1 76 ? 6.887 14.505 2.529 1.00 87.75 76 LYS A CA 1
ATOM 621 C C . LYS A 1 76 ? 8.214 13.747 2.519 1.00 87.75 76 LYS A C 1
ATOM 623 O O . LYS A 1 76 ? 8.812 13.633 1.454 1.00 87.75 76 LYS A O 1
ATOM 628 N N . GLU A 1 77 ? 8.629 13.190 3.653 1.00 87.12 77 GLU A N 1
ATOM 629 C CA . GLU A 1 77 ? 9.876 12.422 3.779 1.00 87.12 77 GLU A CA 1
ATOM 630 C C . GLU A 1 77 ? 9.892 11.198 2.860 1.00 87.12 77 GLU A C 1
ATOM 632 O O . GLU A 1 77 ? 10.880 10.953 2.162 1.00 87.12 77 GLU A O 1
ATOM 637 N N . PHE A 1 78 ? 8.775 10.473 2.788 1.00 83.81 78 PHE A N 1
ATOM 638 C CA . PHE A 1 78 ? 8.615 9.348 1.873 1.00 83.81 78 PHE A CA 1
ATOM 639 C C . PHE A 1 78 ? 8.773 9.779 0.407 1.00 83.81 78 PHE A C 1
ATOM 641 O O . PHE A 1 78 ? 9.535 9.173 -0.350 1.00 83.81 78 PHE A O 1
ATOM 648 N N . THR A 1 79 ? 8.085 10.855 0.009 1.00 84.75 79 THR A N 1
ATOM 649 C CA . THR A 1 79 ? 8.124 11.368 -1.369 1.00 84.75 79 THR A CA 1
ATOM 650 C C . THR A 1 79 ? 9.521 11.866 -1.737 1.00 84.75 79 THR A C 1
ATOM 652 O O . THR A 1 79 ? 10.035 11.534 -2.803 1.00 84.75 79 THR A O 1
ATOM 655 N N . GLU A 1 80 ? 10.168 12.623 -0.851 1.00 83.19 80 GLU A N 1
ATOM 656 C CA . GLU A 1 80 ? 11.540 13.094 -1.052 1.00 83.19 80 GLU A CA 1
ATOM 657 C C . GLU A 1 80 ? 12.516 11.917 -1.183 1.00 83.19 80 GLU A C 1
ATOM 659 O O . GLU A 1 80 ? 13.309 11.879 -2.126 1.00 83.19 80 GLU A O 1
ATOM 664 N N . GLY A 1 81 ? 12.416 10.912 -0.307 1.00 79.25 81 GLY A N 1
ATOM 665 C CA . GLY A 1 81 ? 13.235 9.700 -0.365 1.00 79.25 81 GLY A CA 1
ATOM 666 C C . GLY A 1 81 ? 13.079 8.921 -1.675 1.00 79.25 81 GLY A C 1
ATOM 667 O O . GLY A 1 81 ? 14.074 8.458 -2.240 1.00 79.25 81 GLY A O 1
ATOM 668 N N . LEU A 1 82 ? 11.851 8.822 -2.194 1.00 77.62 82 LEU A N 1
ATOM 669 C CA . LEU A 1 82 ? 11.570 8.180 -3.479 1.00 77.62 82 LEU A CA 1
ATOM 670 C C . LEU A 1 82 ? 12.215 8.949 -4.643 1.00 77.62 82 LEU A C 1
ATOM 672 O O . LEU A 1 82 ? 12.898 8.359 -5.483 1.00 77.62 82 LEU A O 1
ATOM 676 N N . LEU A 1 83 ? 12.040 10.273 -4.670 1.00 77.75 83 LEU A N 1
ATOM 677 C CA . LEU A 1 83 ? 12.502 11.129 -5.766 1.00 77.75 83 LEU A CA 1
ATOM 678 C C . LEU A 1 83 ? 14.023 11.330 -5.782 1.00 77.75 83 LEU A C 1
ATOM 680 O O . LEU A 1 83 ? 14.593 11.496 -6.860 1.00 77.75 83 LEU A O 1
ATOM 684 N N . ILE A 1 84 ? 14.709 11.255 -4.635 1.00 73.88 84 ILE A N 1
ATOM 685 C CA . ILE A 1 84 ? 16.182 11.312 -4.571 1.00 73.88 84 ILE A CA 1
ATOM 686 C C . ILE A 1 84 ? 16.825 10.249 -5.473 1.00 73.88 84 ILE A C 1
ATOM 688 O O . ILE A 1 84 ? 17.839 10.522 -6.119 1.00 73.88 84 ILE A O 1
ATOM 692 N N . SER A 1 85 ? 16.211 9.069 -5.577 1.00 65.06 85 SER A N 1
ATOM 693 C CA . SER A 1 85 ? 16.705 7.975 -6.422 1.00 65.06 85 SER A CA 1
ATOM 694 C C . SER A 1 85 ? 16.634 8.307 -7.921 1.00 65.06 85 SER A C 1
ATOM 696 O O . SER A 1 85 ? 17.464 7.832 -8.695 1.00 65.06 85 SER A O 1
ATOM 698 N N . LEU A 1 86 ? 15.698 9.175 -8.331 1.00 65.31 86 LEU A N 1
ATOM 699 C CA . LEU A 1 86 ? 15.548 9.644 -9.716 1.00 65.31 86 LEU A CA 1
ATOM 700 C C . LEU A 1 86 ? 16.551 10.743 -10.089 1.00 65.31 86 LEU A C 1
ATOM 702 O O . LEU A 1 86 ? 16.825 10.948 -11.267 1.00 65.31 86 LEU A O 1
ATOM 706 N N . LEU A 1 87 ? 17.154 11.419 -9.105 1.00 69.81 87 LEU A N 1
ATOM 707 C CA . LEU A 1 87 ? 18.191 12.434 -9.329 1.00 69.81 87 LEU A CA 1
ATOM 708 C C . LEU A 1 87 ? 19.566 11.829 -9.677 1.00 69.81 87 LEU A C 1
ATOM 710 O O . LEU A 1 87 ? 20.569 12.543 -9.678 1.00 69.81 87 LEU A O 1
ATOM 714 N N . GLY A 1 88 ? 19.650 10.513 -9.908 1.00 56.38 88 GLY A N 1
ATOM 715 C CA . GLY A 1 88 ? 20.901 9.813 -10.224 1.00 56.38 88 GLY A CA 1
ATOM 716 C C . GLY A 1 88 ? 21.889 9.731 -9.055 1.00 56.38 88 GLY A C 1
ATOM 717 O O . GLY A 1 88 ? 22.999 9.227 -9.212 1.00 56.38 88 GLY A O 1
ATOM 718 N N . LYS A 1 89 ? 21.503 10.194 -7.860 1.00 56.34 89 LYS A N 1
ATOM 719 C CA . LYS A 1 89 ? 22.285 10.046 -6.630 1.00 56.34 89 LYS A CA 1
ATOM 720 C C . LYS A 1 89 ? 21.947 8.699 -5.997 1.00 56.34 89 LYS A C 1
ATOM 722 O O . LYS A 1 89 ? 21.196 8.635 -5.028 1.00 56.34 89 LYS A O 1
ATOM 727 N N . GLN A 1 90 ? 22.492 7.613 -6.545 1.00 52.75 90 GLN A N 1
ATOM 728 C CA . GLN A 1 90 ? 22.459 6.316 -5.868 1.00 52.75 90 GLN A CA 1
ATOM 729 C C . GLN A 1 90 ? 23.225 6.430 -4.544 1.00 52.75 90 GLN A C 1
ATOM 731 O O . GLN A 1 90 ? 24.453 6.375 -4.509 1.00 52.75 90 GLN A O 1
ATOM 736 N N . GLN A 1 91 ? 22.506 6.589 -3.433 1.00 53.78 91 GLN A N 1
ATOM 737 C CA . GLN A 1 91 ? 23.077 6.282 -2.132 1.00 53.78 91 GLN A CA 1
ATOM 738 C C . GLN A 1 91 ? 23.009 4.772 -1.941 1.00 53.78 91 GLN A C 1
ATOM 740 O O . GLN A 1 91 ? 21.940 4.205 -1.725 1.00 53.78 91 GLN A O 1
ATOM 745 N N . SER A 1 92 ? 24.166 4.118 -2.026 1.00 47.41 92 SER A N 1
ATOM 746 C CA . SER A 1 92 ? 24.324 2.760 -1.519 1.00 47.41 92 SER A CA 1
ATOM 747 C C . SER A 1 92 ? 23.985 2.770 -0.027 1.00 47.41 92 SER A C 1
ATOM 749 O O . SER A 1 92 ? 24.798 3.189 0.797 1.00 47.41 92 SER A O 1
ATOM 751 N N . ARG A 1 93 ? 22.781 2.319 0.347 1.00 52.53 93 ARG A N 1
ATOM 752 C CA . ARG A 1 93 ? 22.450 1.974 1.740 1.00 52.53 93 ARG A CA 1
ATOM 753 C C . ARG A 1 93 ? 23.026 0.596 2.073 1.00 52.53 93 ARG A C 1
ATOM 755 O O . ARG A 1 93 ? 22.322 -0.311 2.492 1.00 52.53 93 ARG A O 1
ATOM 762 N N . GLY A 1 94 ? 24.323 0.444 1.829 1.00 50.09 94 GLY A N 1
ATOM 763 C CA . GLY A 1 94 ? 25.118 -0.726 2.161 1.00 50.09 94 GLY A CA 1
ATOM 764 C C . GLY A 1 94 ? 26.250 -0.331 3.098 1.00 50.09 94 GLY A C 1
ATOM 765 O O . GLY A 1 94 ? 27.415 -0.448 2.729 1.00 50.09 94 GLY A O 1
ATOM 766 N N . LYS A 1 95 ? 25.933 0.193 4.287 1.00 46.28 95 LYS A N 1
ATOM 767 C CA . LYS A 1 95 ? 26.880 0.176 5.408 1.00 46.28 95 LYS A CA 1
ATOM 768 C C . LYS A 1 95 ? 26.164 0.348 6.748 1.00 46.28 95 LYS A C 1
ATOM 770 O O . LYS A 1 95 ? 25.583 1.398 7.000 1.00 46.28 95 LYS A O 1
ATOM 775 N N . ASN A 1 96 ? 26.321 -0.681 7.581 1.00 41.88 96 ASN A N 1
ATOM 776 C CA . ASN A 1 96 ? 26.027 -0.782 9.015 1.00 41.88 96 ASN A CA 1
ATOM 777 C C . ASN A 1 96 ? 24.613 -1.265 9.388 1.00 41.88 96 ASN A C 1
ATOM 779 O O . ASN A 1 96 ? 23.774 -0.490 9.841 1.00 41.88 96 ASN A O 1
ATOM 7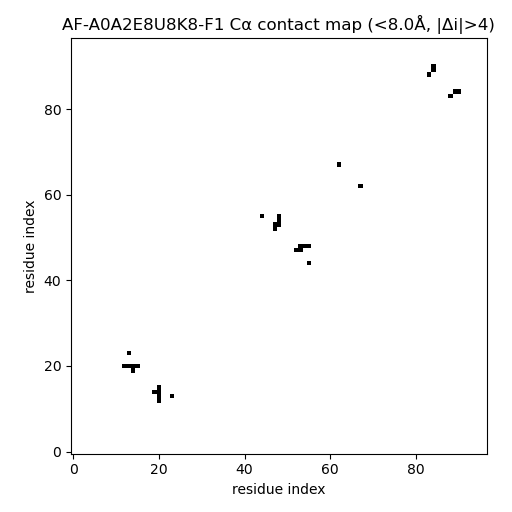83 N N . LEU A 1 97 ? 24.411 -2.580 9.250 1.00 38.88 97 LEU A N 1
ATOM 784 C CA . LEU A 1 97 ? 23.814 -3.395 10.315 1.00 38.88 97 LEU A CA 1
ATOM 785 C C . LEU A 1 97 ? 24.953 -4.130 11.027 1.00 38.88 97 LEU A C 1
ATOM 787 O O . LEU A 1 97 ? 25.907 -4.512 10.306 1.00 38.88 97 LEU A O 1
#

pLDDT: mean 80.21, std 17.54, range [38.88, 97.25]

Mean predicted aligned error: 10.86 Å

Foldseek 3Di:
DDPPPPPPVPPDADDPPVVVRVVVVVVVVVVVVVVVVVVVVVVVLVVCVVVVNDDPVVVVDDDDPVRCVVCVVVVVVVVVVVCCVVVVPDDPPPDDD

Radius of gyration: 21.12 Å; Cα contacts (8 Å, |Δi|>4): 16; chains: 1; bounding box: 44×58×46 Å

Sequence (97 aa):
METKNILENKEQTFFKDEALDRAFGVVMALATEVYVLRDRQKALERLLVEKNLIEFSTLDSEPSEKERIESLQDRKEFTEGLLISLLGKQQSRGKNL

Solvent-accessible surface area (backbone atoms only — not comparable to full-atom values): 6103 Å² total; per-residue (Å²): 136,83,80,79,76,70,71,73,75,68,75,87,75,87,49,90,52,64,69,60,29,53,54,48,51,51,50,55,51,51,54,51,51,54,50,53,50,52,51,53,48,53,52,49,54,50,53,36,40,77,68,69,74,50,60,70,71,68,71,75,47,81,78,48,73,66,55,48,59,69,45,46,60,58,55,47,54,52,51,52,60,59,50,45,56,74,71,71,55,77,73,79,90,79,81,84,134